Protein AF-A0A9P0AS85-F1 (afdb_monomer)

Structure (mmCIF, N/CA/C/O backbone):
data_AF-A0A9P0AS85-F1
#
_entry.id   AF-A0A9P0AS85-F1
#
loop_
_atom_site.group_PDB
_atom_site.id
_atom_site.type_symbol
_atom_site.label_atom_id
_atom_site.label_alt_id
_atom_site.label_comp_id
_atom_site.label_asym_id
_atom_site.label_entity_id
_atom_site.label_seq_id
_atom_site.pdbx_PDB_ins_code
_atom_site.Cartn_x
_atom_site.Cartn_y
_atom_site.Cartn_z
_atom_site.occupancy
_atom_site.B_iso_or_equiv
_atom_site.auth_seq_id
_atom_site.auth_comp_id
_atom_site.auth_asym_id
_atom_site.auth_atom_id
_atom_site.pdbx_PDB_model_num
ATOM 1 N N . MET A 1 1 ? 13.209 23.214 -18.996 1.00 37.00 1 MET A N 1
ATOM 2 C CA . MET A 1 1 ? 13.828 21.937 -19.410 1.00 37.00 1 MET A CA 1
ATOM 3 C C . MET A 1 1 ? 13.843 21.886 -20.929 1.00 37.00 1 MET A C 1
ATOM 5 O O . MET A 1 1 ? 12.779 21.882 -21.534 1.00 37.00 1 MET A O 1
ATOM 9 N N . GLN A 1 2 ? 15.024 21.980 -21.539 1.00 35.81 2 GLN A N 1
ATOM 10 C CA . GLN A 1 2 ? 15.185 22.031 -22.993 1.00 35.81 2 GLN A CA 1
ATOM 11 C C . GLN A 1 2 ? 14.970 20.626 -23.569 1.00 35.81 2 GLN A C 1
ATOM 13 O O . GLN A 1 2 ? 15.744 19.717 -23.295 1.00 35.81 2 GLN A O 1
ATOM 18 N N . ARG A 1 3 ? 13.890 20.438 -24.334 1.00 50.22 3 ARG A N 1
ATOM 19 C CA . ARG A 1 3 ? 13.680 19.244 -25.162 1.00 50.22 3 ARG A CA 1
ATOM 20 C C . ARG A 1 3 ? 14.485 19.431 -26.446 1.00 50.22 3 ARG A C 1
ATOM 22 O O . ARG A 1 3 ? 13.968 19.964 -27.423 1.00 50.22 3 ARG A O 1
ATOM 29 N N . THR A 1 4 ? 15.759 19.063 -26.429 1.00 50.94 4 THR A N 1
ATOM 30 C CA . THR A 1 4 ? 16.579 19.032 -27.641 1.00 50.94 4 THR A CA 1
ATOM 31 C C . THR A 1 4 ? 16.075 17.910 -28.549 1.00 50.94 4 THR A C 1
ATOM 33 O O . THR A 1 4 ? 16.030 16.738 -28.184 1.00 50.94 4 THR A O 1
ATOM 36 N N . SER A 1 5 ? 15.600 18.292 -29.733 1.00 55.53 5 SER A N 1
ATOM 37 C CA . SER A 1 5 ? 15.154 17.370 -30.773 1.00 55.53 5 SER A CA 1
ATOM 38 C C . SER A 1 5 ? 16.378 16.795 -31.485 1.00 55.53 5 SER A C 1
ATOM 40 O O . SER A 1 5 ? 16.833 17.372 -32.469 1.00 55.53 5 SER A O 1
ATOM 42 N N . CYS A 1 6 ? 16.904 15.663 -31.019 1.00 59.72 6 CYS A N 1
ATOM 43 C CA . CYS A 1 6 ? 17.848 14.877 -31.813 1.00 59.72 6 CYS A CA 1
ATOM 44 C C . CYS A 1 6 ? 17.092 14.292 -33.018 1.00 59.72 6 CYS A C 1
ATOM 46 O O . CYS A 1 6 ? 16.196 13.462 -32.854 1.00 59.72 6 CYS A O 1
ATOM 48 N N . ARG A 1 7 ? 17.377 14.794 -34.224 1.00 68.25 7 ARG A N 1
ATOM 49 C CA . ARG A 1 7 ? 16.917 14.195 -35.485 1.00 68.25 7 ARG A CA 1
ATOM 50 C C . ARG A 1 7 ? 17.915 13.105 -35.869 1.00 68.25 7 ARG A C 1
ATOM 52 O O . ARG A 1 7 ? 19.092 13.414 -36.010 1.00 68.25 7 ARG A O 1
ATOM 59 N N . LEU A 1 8 ? 17.430 11.878 -36.053 1.00 67.25 8 LEU A N 1
ATOM 60 C CA . LEU A 1 8 ? 18.202 10.780 -36.642 1.00 67.25 8 LEU A CA 1
ATOM 61 C C . LEU A 1 8 ? 18.593 11.122 -38.082 1.00 67.25 8 LEU A C 1
ATOM 63 O O . LEU A 1 8 ? 17.777 11.696 -38.816 1.00 67.25 8 LEU A O 1
ATOM 67 N N . SER A 1 9 ? 19.808 10.757 -38.483 1.00 76.12 9 SER A N 1
ATOM 68 C CA . SER A 1 9 ? 20.242 10.868 -39.876 1.00 76.12 9 SER A CA 1
ATOM 69 C C . SER A 1 9 ? 19.526 9.831 -40.765 1.00 76.12 9 SER A C 1
ATOM 71 O O . SER A 1 9 ? 19.031 8.829 -40.249 1.00 76.12 9 SER A O 1
ATOM 73 N N . PRO A 1 10 ? 19.441 10.040 -42.095 1.00 70.94 10 PRO A N 1
ATOM 74 C CA . PRO A 1 10 ? 18.706 9.143 -42.997 1.00 70.94 10 PRO A CA 1
ATOM 75 C C . PRO A 1 10 ? 19.171 7.680 -42.936 1.00 70.94 10 PRO A C 1
ATOM 77 O O . PRO A 1 10 ? 18.344 6.780 -42.950 1.00 70.94 10 PRO A O 1
ATOM 80 N N . ASN A 1 11 ? 20.475 7.443 -42.764 1.00 70.06 11 ASN A N 1
ATOM 81 C CA . ASN A 1 11 ? 21.039 6.091 -42.688 1.00 70.06 11 ASN A CA 1
ATOM 82 C C . ASN A 1 11 ? 20.715 5.386 -41.358 1.00 70.06 11 ASN A C 1
ATOM 84 O O . ASN A 1 11 ? 20.601 4.169 -41.318 1.00 70.06 11 ASN A O 1
ATOM 88 N N . GLU A 1 12 ? 20.544 6.140 -40.268 1.00 65.50 12 GLU A N 1
ATOM 89 C CA . GLU A 1 12 ? 20.152 5.599 -38.957 1.00 65.50 12 GLU A CA 1
ATOM 90 C C . GLU A 1 12 ? 18.638 5.352 -38.858 1.00 65.50 12 GLU A C 1
ATOM 92 O O . GLU A 1 12 ? 18.182 4.685 -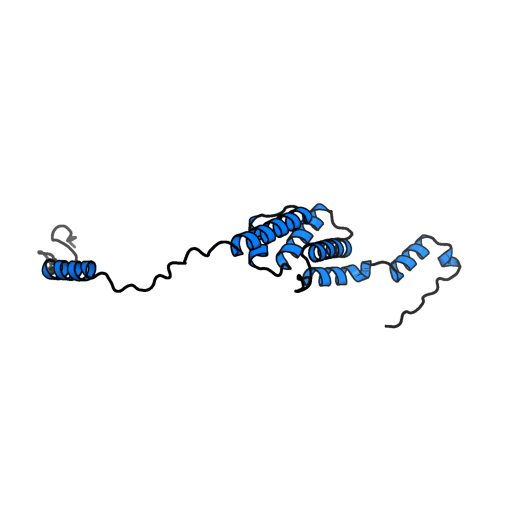37.937 1.00 65.50 12 GLU A O 1
ATOM 97 N N . GLN A 1 13 ? 17.841 5.904 -39.782 1.00 67.25 13 GLN A N 1
ATOM 98 C CA . GLN A 1 13 ? 16.397 5.651 -39.858 1.00 67.25 13 GLN A CA 1
ATOM 99 C C . GLN A 1 13 ? 16.068 4.319 -40.541 1.00 67.25 13 GLN A C 1
ATOM 101 O O . GLN A 1 13 ? 14.994 3.770 -40.303 1.00 67.25 13 GLN A O 1
ATOM 106 N N . GLU A 1 14 ? 16.976 3.808 -41.372 1.00 76.06 14 GLU A N 1
ATOM 107 C CA . GLU A 1 14 ? 16.843 2.508 -42.040 1.00 76.06 14 GLU A CA 1
ATOM 108 C C . GLU A 1 14 ? 17.339 1.344 -41.162 1.00 76.06 14 GLU A C 1
ATOM 110 O O . GLU A 1 14 ? 17.005 0.189 -41.423 1.00 76.06 14 GLU A O 1
ATOM 115 N N . ASP A 1 15 ? 18.082 1.640 -40.090 1.00 85.81 15 ASP A N 1
ATOM 116 C CA . ASP A 1 15 ? 18.526 0.665 -39.095 1.00 85.81 15 ASP A CA 1
ATOM 117 C C . ASP A 1 15 ? 17.496 0.524 -37.959 1.00 85.81 15 ASP A C 1
ATOM 119 O O . ASP A 1 15 ? 17.248 1.442 -37.169 1.00 85.81 15 ASP A O 1
ATOM 123 N N . TYR A 1 16 ? 16.895 -0.664 -37.871 1.00 85.50 16 TYR A N 1
ATOM 124 C CA . TYR A 1 16 ? 15.893 -0.996 -36.862 1.00 85.50 16 TYR A CA 1
ATOM 125 C C . TYR A 1 16 ? 16.431 -0.851 -35.431 1.00 85.50 16 TYR A C 1
ATOM 127 O O . TYR A 1 16 ? 15.730 -0.308 -34.574 1.00 85.50 16 TYR A O 1
ATOM 135 N N . GLU A 1 17 ? 17.664 -1.289 -35.155 1.00 87.62 17 GLU A N 1
ATOM 136 C CA . GLU A 1 17 ? 18.219 -1.209 -33.798 1.00 87.62 17 GLU A CA 1
ATOM 137 C C . GLU A 1 17 ? 18.499 0.240 -33.394 1.00 87.62 17 GLU A C 1
ATOM 139 O O . GLU A 1 17 ? 18.203 0.647 -32.263 1.00 87.62 17 GLU A O 1
ATOM 144 N N . ALA A 1 18 ? 18.999 1.049 -34.331 1.00 84.31 18 ALA A N 1
ATOM 145 C CA . ALA A 1 18 ? 19.199 2.478 -34.122 1.00 84.31 18 ALA A CA 1
ATOM 146 C C . ALA A 1 18 ? 17.872 3.200 -33.839 1.00 84.31 18 ALA A C 1
ATOM 148 O O . ALA A 1 18 ? 17.798 4.011 -32.909 1.00 84.31 18 ALA A O 1
ATOM 149 N N . LEU A 1 19 ? 16.805 2.863 -34.573 1.00 86.06 19 LEU A N 1
ATOM 150 C CA . LEU A 1 19 ? 15.475 3.426 -34.353 1.00 86.06 19 LEU A CA 1
ATOM 151 C C . LEU A 1 19 ? 14.906 3.044 -32.978 1.00 86.06 19 LEU A C 1
ATOM 153 O O . LEU A 1 19 ? 14.439 3.926 -32.252 1.00 86.06 19 LEU A O 1
ATOM 157 N N . VAL A 1 20 ? 14.972 1.762 -32.594 1.00 86.62 20 VAL A N 1
ATOM 158 C CA . VAL A 1 20 ? 14.497 1.281 -31.283 1.00 86.62 20 VAL A CA 1
ATOM 159 C C . VAL A 1 20 ? 15.243 1.983 -30.154 1.00 86.62 20 VAL A C 1
ATOM 161 O O . VAL A 1 20 ? 14.609 2.582 -29.286 1.00 86.62 20 VAL A O 1
ATOM 164 N N . LYS A 1 21 ? 16.577 2.024 -30.207 1.00 84.06 21 LYS A N 1
ATOM 165 C CA . LYS A 1 21 ? 17.400 2.699 -29.196 1.00 84.06 21 LYS A CA 1
ATOM 166 C C . LYS A 1 21 ? 17.069 4.186 -29.081 1.00 84.06 21 LYS A C 1
ATOM 168 O O . LYS A 1 21 ? 17.039 4.741 -27.983 1.00 84.06 21 LYS A O 1
ATOM 173 N N . HIS A 1 22 ? 16.805 4.855 -30.200 1.00 83.00 22 HIS A N 1
ATOM 174 C CA . HIS A 1 22 ? 16.461 6.274 -30.197 1.00 83.00 22 HIS A CA 1
ATOM 175 C C . HIS A 1 22 ? 15.045 6.532 -29.654 1.00 83.00 22 HIS A C 1
ATOM 177 O O . HIS A 1 22 ? 14.808 7.540 -28.980 1.00 83.00 22 HIS A O 1
ATOM 183 N N . LEU A 1 23 ? 14.102 5.619 -29.908 1.00 84.56 23 LEU A N 1
ATOM 184 C CA . LEU A 1 23 ? 12.777 5.640 -29.292 1.00 84.56 23 LEU A CA 1
ATOM 185 C C . LEU A 1 23 ? 12.864 5.374 -27.786 1.00 84.56 23 LEU A C 1
ATOM 187 O O . LEU A 1 23 ? 12.233 6.095 -27.020 1.00 84.56 23 LEU A O 1
ATOM 191 N N . GLU A 1 24 ? 13.685 4.427 -27.342 1.00 82.56 24 GLU A N 1
ATOM 192 C CA . GLU A 1 24 ? 13.927 4.153 -25.921 1.00 82.56 24 GLU A CA 1
ATOM 193 C C . GLU A 1 24 ? 14.621 5.318 -25.207 1.00 82.56 24 GLU A C 1
ATOM 195 O O . GLU A 1 24 ? 14.235 5.686 -24.103 1.00 82.56 24 GLU A O 1
ATOM 200 N N . LEU A 1 25 ? 15.591 5.979 -25.837 1.00 80.88 25 LEU A N 1
ATOM 201 C CA . LEU A 1 25 ? 16.225 7.170 -25.262 1.00 80.88 25 LEU A CA 1
ATOM 202 C C . LEU A 1 25 ? 15.237 8.329 -25.086 1.00 80.88 25 LEU A C 1
ATOM 204 O O . LEU A 1 25 ? 15.351 9.109 -24.141 1.00 80.88 25 LEU A O 1
ATOM 208 N N . ARG A 1 26 ? 14.276 8.467 -26.006 1.00 80.25 26 ARG A N 1
ATOM 209 C CA . ARG A 1 26 ? 13.335 9.594 -26.020 1.00 80.25 26 ARG A CA 1
ATOM 210 C C . ARG A 1 26 ? 12.053 9.338 -25.231 1.00 80.25 26 ARG A C 1
ATOM 212 O O . ARG A 1 26 ? 11.510 10.270 -24.640 1.00 80.25 26 ARG A O 1
ATOM 219 N N . TYR A 1 27 ? 11.550 8.111 -25.280 1.00 78.12 27 TYR A N 1
ATOM 220 C CA . TYR A 1 27 ? 10.252 7.697 -24.741 1.00 78.12 27 TYR A CA 1
ATOM 221 C C . TYR A 1 27 ? 10.353 6.530 -23.759 1.00 78.12 27 TYR A C 1
ATOM 223 O O . TYR A 1 27 ? 9.385 6.253 -23.049 1.00 78.12 27 TYR A O 1
ATOM 231 N N . GLY A 1 28 ? 11.490 5.836 -23.714 1.00 75.62 28 GLY A N 1
ATOM 232 C CA . GLY A 1 28 ? 11.723 4.764 -22.759 1.00 75.62 28 GLY A CA 1
ATOM 233 C C . GLY A 1 28 ? 11.740 5.304 -21.337 1.00 75.62 28 GLY A C 1
ATOM 234 O O . GLY A 1 28 ? 12.137 6.436 -21.070 1.00 75.62 28 GLY A O 1
ATOM 235 N N . GLN A 1 29 ? 11.266 4.479 -20.412 1.00 72.06 29 GLN A N 1
ATOM 236 C CA . GLN A 1 29 ? 11.049 4.866 -19.018 1.00 72.06 29 GLN A CA 1
ATOM 237 C C . GLN A 1 29 ? 12.145 4.337 -18.088 1.00 72.06 29 GLN A C 1
ATOM 239 O O . GLN A 1 29 ? 12.044 4.500 -16.879 1.00 72.06 29 GLN A O 1
ATOM 244 N N . THR A 1 30 ? 13.216 3.761 -18.638 1.00 72.88 30 THR A N 1
ATOM 245 C CA . THR A 1 30 ? 14.353 3.219 -17.873 1.00 72.88 30 THR A CA 1
ATOM 246 C C . THR A 1 30 ? 14.982 4.278 -16.966 1.00 72.88 30 THR A C 1
ATOM 248 O O . THR A 1 30 ? 15.185 4.059 -15.778 1.00 72.88 30 THR A O 1
ATOM 251 N N . HIS A 1 31 ? 15.184 5.495 -17.478 1.00 72.56 31 HIS A N 1
ATOM 252 C CA . HIS A 1 31 ? 15.670 6.629 -16.682 1.00 72.56 31 HIS A CA 1
ATOM 253 C C . HIS A 1 31 ? 14.665 7.121 -15.620 1.00 72.56 31 HIS A C 1
ATOM 255 O O . HIS A 1 31 ? 15.034 7.881 -14.723 1.00 72.56 31 HIS A O 1
ATOM 261 N N . LEU A 1 32 ? 13.398 6.704 -15.711 1.00 84.12 32 LEU A N 1
ATOM 262 C CA . LEU A 1 32 ? 12.338 7.039 -14.763 1.00 84.12 32 LEU A CA 1
ATOM 263 C C . LEU A 1 32 ? 12.159 5.971 -13.676 1.00 84.12 32 LEU A C 1
ATOM 265 O O . LEU A 1 32 ? 11.499 6.263 -12.683 1.00 84.12 32 LEU A O 1
ATOM 269 N N . GLU A 1 33 ? 12.782 4.791 -13.781 1.00 89.44 33 GLU A N 1
ATOM 270 C CA . GLU A 1 33 ? 12.702 3.734 -12.755 1.00 89.44 33 GLU A CA 1
ATOM 271 C C . GLU A 1 33 ? 13.084 4.265 -11.367 1.00 89.44 33 GLU A C 1
ATOM 273 O O . GLU A 1 33 ? 12.331 4.124 -10.404 1.00 89.44 33 GLU A O 1
ATOM 278 N N . HIS A 1 34 ? 14.196 5.003 -11.270 1.00 88.75 34 HIS A N 1
ATOM 279 C CA . HIS A 1 34 ? 14.611 5.662 -10.026 1.00 88.75 34 HIS A CA 1
ATOM 280 C C . HIS A 1 34 ? 13.576 6.664 -9.496 1.00 88.75 34 HIS A C 1
ATOM 282 O O . HIS A 1 34 ? 13.391 6.790 -8.281 1.00 88.75 34 HIS A O 1
ATOM 288 N N . VAL A 1 35 ? 12.880 7.368 -10.392 1.00 92.88 35 VAL A N 1
ATOM 289 C CA . VAL A 1 35 ? 11.804 8.293 -10.021 1.00 92.88 35 VAL A CA 1
ATOM 290 C C . VAL A 1 35 ? 10.625 7.509 -9.452 1.00 92.88 35 VAL A C 1
ATOM 292 O O . VAL A 1 35 ? 10.113 7.877 -8.396 1.00 92.88 35 VAL A O 1
ATOM 295 N N . TYR A 1 36 ? 10.229 6.408 -10.090 1.00 95.25 36 TYR A N 1
ATOM 296 C CA . TYR A 1 36 ? 9.132 5.563 -9.623 1.00 95.25 36 TYR A CA 1
ATOM 297 C C . TYR A 1 36 ? 9.458 4.844 -8.313 1.00 95.25 36 TYR A C 1
ATOM 299 O O . TYR A 1 36 ? 8.593 4.783 -7.442 1.00 95.25 36 TYR A O 1
ATOM 307 N N . HIS A 1 37 ? 10.703 4.405 -8.098 1.00 95.06 37 HIS A N 1
ATOM 308 C CA . HIS A 1 37 ? 11.150 3.912 -6.791 1.00 95.06 37 HIS A CA 1
ATOM 309 C C . HIS A 1 37 ? 10.968 4.964 -5.696 1.00 95.06 37 HIS A C 1
ATOM 311 O O . HIS A 1 37 ? 10.445 4.663 -4.623 1.00 95.06 37 HIS A O 1
ATOM 317 N N . SER A 1 38 ? 11.382 6.206 -5.961 1.00 95.62 38 SER A N 1
ATOM 318 C CA . SER A 1 38 ? 11.220 7.306 -5.008 1.00 95.62 38 SER A CA 1
ATOM 319 C C . SER A 1 38 ? 9.745 7.632 -4.760 1.00 95.62 38 SER A C 1
ATOM 321 O O . SER A 1 38 ? 9.342 7.835 -3.614 1.00 95.62 38 SER A O 1
ATOM 323 N N . GLN A 1 39 ? 8.918 7.636 -5.810 1.00 96.81 39 GLN A N 1
ATOM 324 C CA . GLN A 1 39 ? 7.475 7.848 -5.687 1.00 96.81 39 GLN A CA 1
ATOM 325 C C . GLN A 1 39 ? 6.823 6.757 -4.842 1.00 96.81 39 GLN A C 1
ATOM 327 O O . GLN A 1 39 ? 6.109 7.096 -3.907 1.00 96.81 39 GLN A O 1
ATOM 332 N N . LEU A 1 40 ? 7.112 5.481 -5.118 1.00 97.81 40 LEU A N 1
ATOM 333 C CA . LEU A 1 40 ? 6.591 4.341 -4.364 1.00 97.81 40 LEU A CA 1
ATOM 334 C C . LEU A 1 40 ? 7.007 4.403 -2.890 1.00 97.81 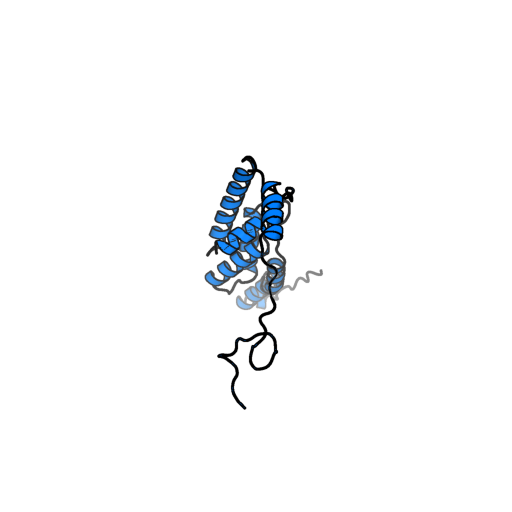40 LEU A C 1
ATOM 336 O O . LEU A 1 40 ? 6.168 4.246 -2.012 1.00 97.81 40 LEU A O 1
ATOM 340 N N . LYS A 1 41 ? 8.286 4.683 -2.609 1.00 96.94 41 LYS A N 1
ATOM 341 C CA . LYS A 1 41 ? 8.810 4.760 -1.237 1.00 96.94 41 LYS A CA 1
ATOM 342 C C . LYS A 1 41 ? 8.137 5.854 -0.406 1.00 96.94 41 LYS A C 1
ATOM 344 O O . LYS A 1 41 ? 7.942 5.681 0.790 1.00 96.94 41 LYS A O 1
ATOM 349 N N . ASN A 1 42 ? 7.823 6.986 -1.029 1.00 96.44 42 ASN A N 1
ATOM 350 C CA . ASN A 1 42 ? 7.204 8.128 -0.357 1.00 96.44 42 ASN A CA 1
ATOM 351 C C . ASN A 1 42 ? 5.672 8.113 -0.464 1.00 96.44 42 ASN A C 1
ATOM 353 O O . ASN A 1 42 ? 5.019 9.113 -0.151 1.00 96.44 42 ASN A O 1
ATOM 357 N N . ARG A 1 43 ? 5.087 7.019 -0.962 1.00 97.62 43 ARG A N 1
ATOM 358 C CA . ARG A 1 43 ? 3.663 6.959 -1.249 1.00 97.62 43 ARG A CA 1
ATOM 359 C C . ARG A 1 43 ? 2.864 6.677 0.021 1.00 97.62 43 ARG A C 1
ATOM 361 O O . ARG A 1 43 ? 2.892 5.573 0.544 1.00 97.62 43 ARG A O 1
ATOM 368 N N . CYS A 1 44 ? 2.085 7.665 0.452 1.00 97.69 44 CYS A N 1
ATOM 369 C CA . CYS A 1 44 ? 1.116 7.532 1.542 1.00 97.69 44 CYS A CA 1
ATOM 370 C C . CYS A 1 44 ? -0.283 7.926 1.063 1.00 97.69 44 CYS A C 1
ATOM 372 O O . CYS A 1 44 ? -0.408 8.810 0.208 1.00 97.69 44 CYS A O 1
ATOM 374 N N . GLN A 1 45 ? -1.319 7.298 1.616 1.00 98.31 45 GLN A N 1
ATOM 375 C CA . GLN A 1 45 ? -2.721 7.578 1.317 1.00 98.31 45 GLN A CA 1
ATOM 376 C C . GLN A 1 45 ? -3.082 9.020 1.709 1.00 98.31 45 GLN A C 1
ATOM 378 O O . GLN A 1 45 ? -2.873 9.446 2.851 1.00 98.31 45 GLN A O 1
ATOM 383 N N . LYS A 1 46 ? -3.654 9.783 0.773 1.00 97.25 46 LYS A N 1
ATOM 384 C CA . LYS A 1 46 ? -4.077 11.178 1.014 1.00 97.25 46 LYS A CA 1
ATOM 385 C C . LYS A 1 46 ? -5.380 11.237 1.812 1.00 97.25 46 LYS A C 1
ATOM 387 O O . LYS A 1 46 ? -6.107 10.255 1.903 1.00 97.25 46 LYS A O 1
ATOM 392 N N . SER A 1 47 ? -5.710 12.391 2.403 1.00 94.69 47 SER A N 1
ATOM 393 C CA . SER A 1 47 ? -6.944 12.579 3.193 1.00 94.69 47 SER A CA 1
ATOM 394 C C . SER A 1 47 ? -8.227 12.382 2.372 1.00 94.69 47 SER A C 1
ATOM 396 O O . SER A 1 47 ? -9.205 11.834 2.873 1.00 94.69 47 SER A O 1
ATOM 398 N N . ASN A 1 48 ? -8.201 12.796 1.109 1.00 95.12 48 ASN A N 1
ATOM 399 C CA . ASN A 1 48 ? -9.314 12.759 0.163 1.00 95.12 48 ASN A CA 1
ATOM 400 C C . ASN A 1 48 ? -9.256 11.573 -0.813 1.00 95.12 48 ASN A C 1
ATOM 402 O O . ASN A 1 48 ? -9.947 11.594 -1.823 1.00 95.12 48 ASN A O 1
ATOM 406 N N . GLU A 1 49 ? -8.403 10.589 -0.544 1.00 97.06 49 GLU A N 1
ATOM 407 C CA . GLU A 1 49 ? -8.171 9.442 -1.417 1.00 97.06 49 GLU A CA 1
ATOM 408 C C . GLU A 1 49 ? -8.798 8.179 -0.829 1.00 97.06 49 GLU A C 1
ATOM 410 O O . GLU A 1 49 ? -8.608 7.858 0.353 1.00 97.06 49 GLU A O 1
ATOM 415 N N . THR A 1 50 ? -9.541 7.465 -1.671 1.00 97.56 50 THR A N 1
ATOM 416 C CA . THR A 1 50 ? -10.160 6.182 -1.327 1.00 97.56 50 THR A CA 1
ATOM 417 C C . THR A 1 50 ? -9.117 5.065 -1.260 1.00 97.56 50 THR A C 1
ATOM 419 O O . THR A 1 50 ? -8.036 5.163 -1.847 1.00 97.56 50 THR A O 1
ATOM 422 N N . LEU A 1 51 ? -9.423 3.976 -0.548 1.00 97.75 51 LEU A N 1
ATOM 423 C CA . LEU A 1 51 ? -8.527 2.816 -0.483 1.00 97.75 51 LEU A CA 1
ATOM 424 C C . LEU A 1 51 ? -8.275 2.204 -1.867 1.00 97.75 51 LEU A C 1
ATOM 426 O O . LEU A 1 51 ? -7.162 1.768 -2.146 1.00 97.75 51 LEU A O 1
ATOM 430 N N . GLN A 1 52 ? -9.287 2.208 -2.735 1.00 98.12 52 GLN A N 1
ATOM 431 C CA . GLN A 1 52 ? -9.209 1.686 -4.096 1.00 98.12 52 GLN A CA 1
ATOM 432 C C . GLN A 1 52 ? -8.291 2.539 -4.979 1.00 98.12 52 GLN A C 1
ATOM 434 O O . GLN A 1 52 ? -7.453 2.002 -5.695 1.00 98.12 52 GLN A O 1
ATOM 439 N N . GLU A 1 53 ? -8.410 3.870 -4.921 1.00 98.25 53 GLU A N 1
ATOM 440 C CA . GLU A 1 53 ? -7.508 4.774 -5.653 1.00 98.25 53 GLU A CA 1
ATOM 441 C C . GLU A 1 53 ? -6.062 4.627 -5.174 1.00 98.25 53 GLU A C 1
ATOM 443 O O . GLU A 1 53 ? -5.132 4.594 -5.984 1.00 98.25 53 GLU A O 1
ATOM 448 N N . PHE A 1 54 ? -5.879 4.504 -3.858 1.00 98.38 54 PHE A N 1
ATOM 449 C CA . PHE A 1 54 ? -4.573 4.285 -3.257 1.00 98.38 54 PHE A CA 1
ATOM 450 C C . PHE A 1 54 ? -3.949 2.958 -3.710 1.00 98.38 54 PHE A C 1
ATOM 452 O O . PHE A 1 54 ? -2.799 2.943 -4.151 1.00 98.38 54 PHE A O 1
ATOM 459 N N . GLU A 1 55 ? -4.708 1.862 -3.661 1.00 98.31 55 GLU A N 1
ATOM 460 C CA . GLU A 1 55 ? -4.279 0.545 -4.139 1.00 98.31 55 GLU A CA 1
ATOM 461 C C . GLU A 1 55 ? -3.893 0.575 -5.620 1.00 98.31 55 GLU A C 1
ATOM 463 O O . GLU A 1 55 ? -2.789 0.152 -5.976 1.00 98.31 55 GLU A O 1
ATOM 468 N N . ALA A 1 56 ? -4.748 1.149 -6.468 1.00 98.31 56 ALA A N 1
ATOM 469 C CA . ALA A 1 56 ? -4.519 1.205 -7.905 1.00 98.31 56 ALA A CA 1
ATOM 470 C C . ALA A 1 56 ? -3.230 1.969 -8.245 1.00 98.31 56 ALA A C 1
ATOM 472 O O . ALA A 1 56 ? -2.468 1.571 -9.136 1.00 98.31 56 ALA A O 1
ATOM 473 N N . ASP A 1 57 ? -2.954 3.056 -7.521 1.00 98.19 57 ASP A N 1
ATOM 474 C CA . ASP A 1 57 ? -1.739 3.838 -7.710 1.00 98.19 57 ASP A CA 1
ATOM 475 C C . ASP A 1 57 ? -0.488 3.108 -7.200 1.00 98.19 57 ASP A C 1
ATOM 477 O O . ASP A 1 57 ? 0.540 3.129 -7.879 1.00 98.19 57 ASP A O 1
ATOM 481 N N . ILE A 1 58 ? -0.570 2.390 -6.072 1.00 98.44 58 ILE A N 1
ATOM 482 C CA . ILE A 1 58 ? 0.510 1.507 -5.598 1.00 98.44 58 ILE A CA 1
ATOM 483 C C . ILE A 1 58 ? 0.806 0.422 -6.640 1.00 98.44 58 ILE A C 1
ATOM 485 O O . ILE A 1 58 ? 1.961 0.256 -7.039 1.00 98.44 58 ILE A O 1
ATOM 489 N N . ALA A 1 59 ? -0.220 -0.264 -7.149 1.00 97.88 59 ALA A N 1
ATOM 490 C CA . ALA A 1 59 ? -0.074 -1.303 -8.165 1.00 97.88 59 ALA A CA 1
ATOM 491 C C . ALA A 1 59 ? 0.611 -0.763 -9.431 1.00 97.88 59 ALA A C 1
ATOM 493 O O . ALA A 1 59 ? 1.500 -1.397 -10.008 1.00 97.88 59 ALA A O 1
ATOM 494 N N . ARG A 1 60 ? 0.216 0.442 -9.861 1.00 97.50 60 ARG A N 1
ATOM 495 C CA . ARG A 1 60 ? 0.824 1.145 -10.995 1.00 97.50 60 ARG A CA 1
ATOM 496 C C . ARG A 1 60 ? 2.288 1.489 -10.719 1.00 97.50 60 ARG A C 1
ATOM 498 O O . ARG A 1 60 ? 3.133 1.218 -11.568 1.00 97.50 60 ARG A O 1
ATOM 505 N N . LEU A 1 61 ? 2.596 2.069 -9.560 1.00 97.31 61 LEU A N 1
ATOM 506 C CA . LEU A 1 61 ? 3.954 2.472 -9.190 1.00 97.31 61 LEU A CA 1
ATOM 507 C C . LEU A 1 61 ? 4.902 1.280 -9.083 1.00 97.31 61 LEU A C 1
ATOM 509 O O . LEU A 1 61 ? 6.025 1.374 -9.565 1.00 97.31 61 LEU A O 1
ATOM 513 N N . VAL A 1 62 ? 4.459 0.152 -8.525 1.00 97.38 62 VAL A N 1
ATOM 514 C CA . VAL A 1 62 ? 5.280 -1.064 -8.426 1.00 97.38 62 VAL A CA 1
ATOM 515 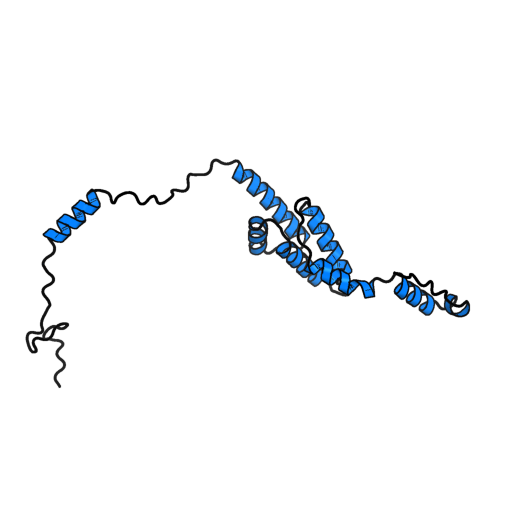C C . VAL A 1 62 ? 5.663 -1.587 -9.809 1.00 97.38 62 VAL A C 1
ATOM 517 O O . VAL A 1 62 ? 6.838 -1.857 -10.042 1.00 97.38 62 VAL A O 1
ATOM 520 N N . ARG A 1 63 ? 4.710 -1.659 -10.749 1.00 95.25 63 ARG A N 1
ATOM 521 C CA . ARG A 1 63 ? 4.986 -2.105 -12.127 1.00 95.25 63 ARG A CA 1
ATOM 522 C C . ARG A 1 63 ? 5.978 -1.200 -12.859 1.00 95.25 63 ARG A C 1
ATOM 524 O O . ARG A 1 63 ? 6.788 -1.691 -13.634 1.00 95.25 63 ARG A O 1
ATOM 531 N N . LEU A 1 64 ? 5.909 0.107 -12.614 1.00 94.31 64 LEU A N 1
ATOM 532 C CA . LEU A 1 64 ? 6.805 1.088 -13.231 1.00 94.31 64 LEU A CA 1
ATOM 533 C C . LEU A 1 64 ? 8.184 1.137 -12.564 1.00 94.31 64 LEU A C 1
ATOM 535 O O . LEU A 1 64 ? 9.177 1.418 -13.225 1.00 94.31 64 LEU A O 1
ATOM 539 N N . ALA A 1 65 ? 8.244 0.879 -11.260 1.00 94.88 65 ALA A N 1
ATOM 540 C CA . ALA A 1 65 ? 9.484 0.861 -10.498 1.00 94.88 65 ALA A CA 1
ATOM 541 C C . ALA A 1 65 ? 10.270 -0.443 -10.702 1.00 94.88 65 ALA A C 1
ATOM 543 O O . ALA A 1 65 ? 11.490 -0.432 -10.637 1.00 94.88 65 ALA A O 1
ATOM 544 N N . TYR A 1 66 ? 9.593 -1.566 -10.946 1.00 94.06 66 TYR A N 1
ATOM 545 C CA . TYR A 1 66 ? 10.214 -2.891 -10.993 1.00 94.06 66 TYR A CA 1
ATOM 546 C C . TYR A 1 66 ? 9.863 -3.686 -12.269 1.00 94.06 66 TYR A C 1
ATOM 548 O O . TYR A 1 66 ? 9.429 -4.835 -12.166 1.00 94.06 66 TYR A O 1
ATOM 556 N N . PRO A 1 67 ? 10.076 -3.143 -13.485 1.00 91.31 67 PRO A N 1
ATOM 557 C CA . PRO A 1 67 ? 9.611 -3.770 -14.729 1.00 91.31 67 PRO A CA 1
ATOM 558 C C . PRO A 1 67 ? 10.239 -5.145 -15.018 1.00 91.31 67 PRO A C 1
ATOM 560 O O . PRO A 1 67 ? 9.597 -5.999 -15.623 1.00 91.31 67 PRO A O 1
ATOM 563 N N . ALA A 1 68 ? 11.475 -5.386 -14.567 1.00 91.31 68 ALA A N 1
ATOM 564 C CA . ALA A 1 68 ? 12.187 -6.656 -14.757 1.00 91.31 68 ALA A CA 1
ATOM 565 C C . ALA A 1 68 ? 11.990 -7.666 -13.604 1.00 91.31 68 ALA A C 1
ATOM 567 O O . ALA A 1 68 ? 12.576 -8.748 -13.615 1.00 91.31 68 ALA A O 1
ATOM 568 N N . THR A 1 69 ? 11.221 -7.314 -12.568 1.00 94.12 69 THR A N 1
ATOM 569 C CA . THR A 1 69 ? 11.091 -8.132 -11.351 1.00 94.12 69 THR A CA 1
ATOM 570 C C . THR A 1 69 ? 9.951 -9.151 -11.480 1.00 94.12 69 THR A C 1
ATOM 572 O O . THR A 1 69 ? 8.897 -8.816 -12.019 1.00 94.12 69 THR A O 1
ATOM 575 N N . PRO A 1 70 ? 10.098 -10.386 -10.954 1.00 96.50 70 PRO A N 1
ATOM 576 C CA . PRO A 1 70 ? 9.019 -11.371 -10.952 1.00 96.50 70 PRO A CA 1
ATOM 577 C C . PRO A 1 70 ? 7.754 -10.861 -10.253 1.00 96.50 70 PRO A C 1
ATOM 579 O O . PRO A 1 70 ? 7.823 -10.215 -9.204 1.00 96.50 70 PRO A O 1
ATOM 582 N N . THR A 1 71 ? 6.589 -11.231 -10.787 1.00 94.94 71 THR A N 1
ATOM 583 C CA . THR A 1 71 ? 5.271 -10.823 -10.269 1.00 94.94 71 THR A CA 1
ATOM 584 C C . THR A 1 71 ? 5.080 -11.158 -8.793 1.00 94.94 71 THR A C 1
ATOM 586 O O . THR A 1 71 ? 4.573 -10.335 -8.042 1.00 94.94 71 THR A O 1
ATOM 589 N N . THR A 1 72 ? 5.573 -12.307 -8.333 1.00 95.50 72 THR A N 1
ATOM 590 C CA . THR A 1 72 ? 5.498 -12.724 -6.921 1.00 95.50 72 THR A CA 1
ATOM 591 C C . THR A 1 72 ? 6.233 -11.778 -5.969 1.00 95.50 72 THR A C 1
ATOM 593 O O . THR A 1 72 ? 5.797 -11.560 -4.839 1.00 95.50 72 THR A O 1
ATOM 596 N N . VAL A 1 73 ? 7.353 -11.203 -6.408 1.00 96.50 73 VAL A N 1
ATOM 597 C CA . VAL A 1 73 ? 8.117 -10.227 -5.625 1.00 96.50 73 VAL A CA 1
ATOM 598 C C . VAL A 1 73 ? 7.447 -8.858 -5.704 1.00 96.50 73 VAL A C 1
ATOM 600 O O . VAL A 1 73 ? 7.342 -8.189 -4.679 1.00 96.50 73 VAL A O 1
ATOM 603 N N . MET A 1 74 ? 6.934 -8.477 -6.879 1.00 97.00 74 MET A N 1
ATOM 604 C CA . MET A 1 74 ? 6.149 -7.250 -7.042 1.00 97.00 74 MET A CA 1
ATOM 605 C C . MET A 1 74 ? 4.918 -7.230 -6.129 1.00 97.00 74 MET A C 1
ATOM 607 O O . MET A 1 74 ? 4.709 -6.234 -5.448 1.00 97.00 74 MET A O 1
ATOM 611 N N . GLU A 1 75 ? 4.163 -8.328 -6.031 1.00 97.19 75 GLU A N 1
ATOM 612 C CA . GLU A 1 75 ? 3.009 -8.439 -5.123 1.00 97.19 75 GLU A CA 1
ATOM 613 C C . GLU A 1 75 ? 3.406 -8.194 -3.666 1.00 97.19 75 GLU A C 1
ATOM 615 O O . GLU A 1 75 ? 2.785 -7.396 -2.967 1.00 97.19 75 GLU A O 1
ATOM 620 N N . ARG A 1 76 ? 4.505 -8.804 -3.209 1.00 96.94 76 ARG A N 1
ATOM 621 C CA . ARG A 1 76 ? 5.011 -8.587 -1.846 1.00 96.94 76 ARG A CA 1
ATOM 622 C C . ARG A 1 76 ? 5.413 -7.136 -1.594 1.00 96.94 76 ARG A C 1
ATOM 624 O O . ARG A 1 76 ? 5.134 -6.606 -0.521 1.00 96.94 76 ARG A O 1
ATOM 631 N N . LEU A 1 77 ? 6.080 -6.505 -2.561 1.00 97.50 77 LEU A N 1
ATOM 632 C CA . LEU A 1 77 ? 6.454 -5.091 -2.480 1.00 97.50 77 LEU A CA 1
ATOM 633 C C . LEU A 1 77 ? 5.215 -4.193 -2.457 1.00 97.50 77 LEU A C 1
ATOM 635 O O . LEU A 1 77 ? 5.176 -3.232 -1.694 1.00 97.50 77 LEU A O 1
ATOM 639 N N . ALA A 1 78 ? 4.201 -4.528 -3.252 1.00 98.06 78 ALA A N 1
ATOM 640 C CA . ALA A 1 78 ? 2.958 -3.782 -3.326 1.00 98.06 78 ALA A CA 1
ATOM 641 C C . ALA A 1 78 ? 2.160 -3.873 -2.024 1.00 98.06 78 ALA A C 1
ATOM 643 O O . ALA A 1 78 ? 1.750 -2.842 -1.498 1.00 98.06 78 ALA A O 1
ATOM 644 N N . VAL A 1 79 ? 2.010 -5.077 -1.462 1.00 98.19 79 VAL A N 1
ATOM 645 C CA . VAL A 1 79 ? 1.378 -5.280 -0.151 1.00 98.19 79 VAL A CA 1
ATOM 646 C C . VAL A 1 79 ? 2.105 -4.466 0.915 1.00 98.19 79 VAL A C 1
ATOM 648 O O . VAL A 1 79 ? 1.464 -3.727 1.652 1.00 98.19 79 VAL A O 1
ATOM 651 N N . GLN A 1 80 ? 3.437 -4.544 0.976 1.00 97.62 80 GLN A N 1
ATOM 652 C CA . GLN A 1 80 ? 4.207 -3.799 1.972 1.00 97.62 80 GLN A CA 1
ATOM 653 C C . GLN A 1 80 ? 4.027 -2.281 1.817 1.00 97.62 80 GLN A C 1
ATOM 655 O O . GLN A 1 80 ? 3.736 -1.598 2.795 1.00 97.62 80 GLN A O 1
ATOM 660 N N . ALA A 1 81 ? 4.136 -1.760 0.591 1.00 98.00 81 ALA A N 1
ATOM 661 C CA . ALA A 1 81 ? 3.952 -0.337 0.313 1.00 98.00 81 ALA A CA 1
ATOM 662 C C . ALA A 1 81 ? 2.527 0.140 0.638 1.00 98.00 81 ALA A C 1
ATOM 664 O O . ALA A 1 81 ? 2.349 1.234 1.172 1.00 98.00 81 ALA A O 1
ATOM 665 N N . PHE A 1 82 ? 1.517 -0.694 0.372 1.00 98.31 82 PHE A N 1
ATOM 666 C CA . PHE A 1 82 ? 0.137 -0.424 0.758 1.00 98.31 82 PHE A CA 1
ATOM 667 C C . PHE A 1 82 ? 0.012 -0.320 2.281 1.00 98.31 82 PHE A C 1
ATOM 669 O O . PHE A 1 82 ? -0.458 0.699 2.774 1.00 98.31 82 PHE A O 1
ATOM 676 N N . LEU A 1 83 ? 0.500 -1.311 3.038 1.00 97.56 83 LEU A N 1
ATOM 677 C CA . LEU A 1 83 ? 0.446 -1.301 4.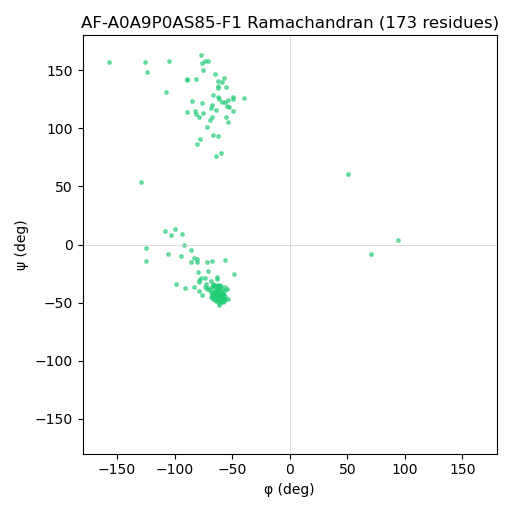505 1.00 97.56 83 LEU A CA 1
ATOM 678 C C . LEU A 1 83 ? 1.161 -0.091 5.112 1.00 97.56 83 LEU A C 1
ATOM 680 O O . LEU A 1 83 ? 0.603 0.579 5.980 1.00 97.56 83 LEU A O 1
ATOM 684 N N . ASP A 1 84 ? 2.376 0.199 4.652 1.00 96.75 84 ASP A N 1
ATOM 685 C CA . ASP A 1 84 ? 3.193 1.288 5.189 1.00 96.75 84 ASP A CA 1
ATOM 686 C C . ASP A 1 84 ? 2.576 2.661 4.896 1.00 96.75 84 ASP A C 1
ATOM 688 O O . ASP A 1 84 ? 2.629 3.559 5.742 1.00 96.75 84 ASP A O 1
ATOM 692 N N . GLY A 1 85 ? 1.948 2.807 3.726 1.00 97.12 85 GLY A N 1
ATOM 693 C CA . GLY A 1 85 ? 1.328 4.049 3.284 1.00 97.12 85 GLY A CA 1
ATOM 694 C C . GLY A 1 85 ? -0.114 4.269 3.755 1.00 97.12 85 GLY A C 1
ATOM 695 O O . GLY A 1 85 ? -0.651 5.349 3.503 1.00 97.12 85 GLY A O 1
ATOM 696 N N . LEU A 1 86 ? -0.754 3.312 4.442 1.00 97.94 86 LEU A N 1
ATOM 697 C CA . LEU A 1 86 ? -2.115 3.480 4.973 1.00 97.94 86 LEU A CA 1
ATOM 698 C C . LEU A 1 86 ? -2.197 4.615 6.005 1.00 97.94 86 LEU A C 1
ATOM 700 O O . LEU A 1 86 ? -1.396 4.702 6.939 1.00 97.94 86 LEU A O 1
ATOM 704 N N . ARG A 1 87 ? -3.232 5.454 5.873 1.00 96.31 87 ARG A N 1
ATOM 705 C CA . ARG A 1 87 ? -3.464 6.603 6.762 1.00 96.31 87 ARG A CA 1
ATOM 706 C C . ARG A 1 87 ? -4.034 6.193 8.121 1.00 96.31 87 ARG A C 1
ATOM 708 O O . ARG A 1 87 ? -3.640 6.742 9.148 1.00 96.31 87 ARG A O 1
ATOM 715 N N . ASP A 1 88 ? -4.999 5.274 8.132 1.00 95.19 88 ASP A N 1
ATOM 716 C CA . ASP A 1 88 ? -5.668 4.834 9.359 1.00 95.19 88 ASP A CA 1
ATOM 717 C C . ASP A 1 88 ? -4.832 3.773 10.086 1.00 95.19 88 ASP A C 1
ATOM 719 O O . ASP A 1 88 ? -4.632 2.662 9.593 1.00 95.19 88 ASP A O 1
ATOM 723 N N . ASN A 1 89 ? -4.350 4.114 11.284 1.00 95.06 89 ASN A N 1
ATOM 724 C CA . ASN A 1 89 ? -3.449 3.243 12.040 1.00 95.06 89 ASN A CA 1
ATOM 725 C C . ASN A 1 89 ? -4.134 1.944 12.497 1.00 95.06 89 ASN A C 1
ATOM 727 O O . ASN A 1 89 ? -3.497 0.895 12.522 1.00 95.06 89 ASN A O 1
ATOM 731 N N . GLU A 1 90 ? -5.430 1.998 12.819 1.00 94.88 90 GLU A N 1
ATOM 732 C CA . GLU A 1 90 ? -6.202 0.809 13.200 1.00 94.88 90 GLU A CA 1
ATOM 733 C C . GLU A 1 90 ? -6.322 -0.166 12.022 1.00 94.88 90 GLU A C 1
ATOM 735 O O . GLU A 1 90 ? -6.020 -1.349 12.177 1.00 94.88 90 GLU A O 1
ATOM 740 N N . THR A 1 91 ? -6.663 0.339 10.831 1.00 95.56 91 THR A N 1
ATOM 741 C CA . THR A 1 91 ? -6.702 -0.455 9.592 1.00 95.56 91 THR A CA 1
ATOM 742 C C . THR A 1 91 ? -5.331 -1.059 9.286 1.00 95.56 91 THR A C 1
ATOM 744 O O . THR A 1 91 ? -5.212 -2.266 9.079 1.00 95.56 91 THR A O 1
ATOM 747 N N . ARG A 1 92 ? -4.258 -0.261 9.353 1.00 96.75 92 ARG A N 1
ATOM 748 C CA . ARG A 1 92 ? -2.884 -0.748 9.146 1.00 96.75 92 ARG A CA 1
ATOM 749 C C . ARG A 1 92 ? -2.500 -1.863 10.121 1.00 96.75 92 ARG A C 1
ATOM 751 O O . ARG A 1 92 ? -1.887 -2.853 9.716 1.00 96.75 92 ARG A O 1
ATOM 758 N N . GLN A 1 93 ? -2.855 -1.724 11.398 1.00 96.62 93 GLN A N 1
ATOM 759 C CA . GLN A 1 93 ? -2.568 -2.736 12.412 1.00 96.62 93 GLN A CA 1
ATOM 760 C C . GLN A 1 93 ? -3.362 -4.023 12.159 1.00 96.62 93 GLN A C 1
ATOM 762 O O . GLN A 1 93 ? -2.789 -5.112 12.222 1.00 96.62 93 GLN A O 1
ATOM 767 N N . ALA A 1 94 ? -4.648 -3.907 11.818 1.00 95.69 94 ALA A N 1
ATOM 768 C CA . ALA A 1 94 ? -5.495 -5.048 11.483 1.00 95.69 94 ALA A CA 1
ATOM 769 C C . ALA A 1 94 ? -4.938 -5.837 10.289 1.00 95.69 94 ALA A C 1
ATOM 771 O O . ALA A 1 94 ? -4.818 -7.062 10.349 1.00 95.69 94 ALA A O 1
ATOM 772 N N . LEU A 1 95 ? -4.512 -5.143 9.233 1.00 96.88 95 LEU A N 1
ATOM 773 C CA . LEU A 1 95 ? -3.953 -5.796 8.053 1.00 96.88 95 LEU A CA 1
ATOM 774 C C . LEU A 1 95 ? -2.567 -6.403 8.303 1.00 96.88 95 LEU A C 1
ATOM 776 O O . LEU A 1 95 ? -2.290 -7.500 7.818 1.00 96.88 95 LEU A O 1
ATOM 780 N N . THR A 1 96 ? -1.716 -5.740 9.095 1.00 95.81 96 THR A N 1
ATOM 781 C CA . THR A 1 96 ? -0.415 -6.297 9.515 1.00 95.81 96 THR A 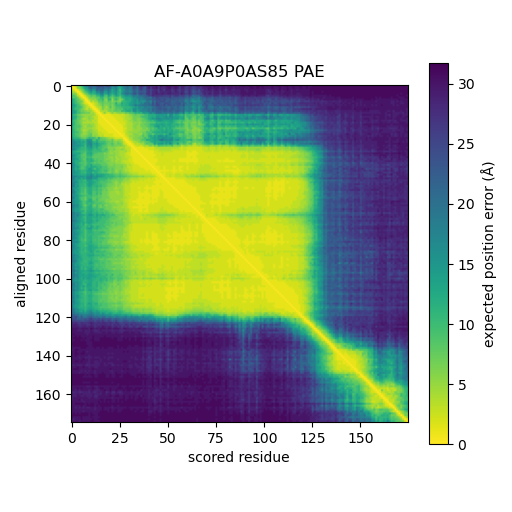CA 1
ATOM 782 C C . THR A 1 96 ? -0.588 -7.654 10.208 1.00 95.81 96 THR A C 1
ATOM 784 O O . THR A 1 96 ? 0.197 -8.578 9.987 1.00 95.81 96 THR A O 1
ATOM 787 N N . LEU A 1 97 ? -1.638 -7.801 11.022 1.00 95.50 97 LEU A N 1
ATOM 788 C CA . LEU A 1 97 ? -1.981 -9.067 11.674 1.00 95.50 97 LEU A CA 1
ATOM 789 C C . LEU A 1 97 ? -2.591 -10.084 10.701 1.00 95.50 97 LEU A C 1
ATOM 791 O O . LEU A 1 97 ? -2.307 -11.275 10.818 1.00 95.50 97 LEU A O 1
ATOM 795 N N . ALA A 1 98 ? -3.394 -9.626 9.739 1.00 95.56 98 ALA A N 1
ATOM 796 C CA . ALA A 1 98 ? -4.051 -10.485 8.756 1.00 95.56 98 ALA A CA 1
ATOM 797 C C . ALA A 1 98 ? -3.091 -11.094 7.720 1.00 95.56 98 ALA A C 1
ATOM 799 O O . ALA A 1 98 ? -3.418 -12.129 7.144 1.00 95.56 98 ALA A O 1
ATOM 800 N N . ARG A 1 99 ? -1.920 -10.477 7.496 1.00 94.75 99 ARG A N 1
ATOM 801 C CA . ARG A 1 99 ? -0.865 -10.948 6.574 1.00 94.75 99 ARG A CA 1
ATOM 802 C C . ARG A 1 99 ? -1.400 -11.287 5.170 1.00 94.75 99 ARG A C 1
ATOM 804 O O . ARG A 1 99 ? -1.293 -12.438 4.741 1.00 94.75 99 ARG A O 1
ATOM 811 N N . PRO A 1 100 ? -1.988 -10.309 4.457 1.00 96.19 100 PRO A N 1
ATOM 812 C CA . PRO A 1 100 ? -2.465 -10.528 3.096 1.00 96.19 100 PRO A CA 1
ATOM 813 C C . PRO A 1 100 ? -1.328 -10.977 2.166 1.00 96.19 100 PRO A C 1
ATOM 815 O O . PRO A 1 100 ? -0.203 -10.485 2.254 1.00 96.19 100 PRO A O 1
ATOM 818 N N . SER A 1 101 ? -1.637 -11.926 1.282 1.00 93.06 101 SER A N 1
ATOM 819 C CA . SER A 1 101 ? -0.698 -12.496 0.311 1.00 93.06 101 SER A CA 1
ATOM 820 C C . SER A 1 101 ? -0.544 -11.654 -0.950 1.00 93.06 101 SER A C 1
ATOM 822 O O . SER A 1 101 ? 0.551 -11.589 -1.507 1.00 93.06 101 SER A O 1
ATOM 824 N N . GLN A 1 102 ? -1.639 -11.048 -1.402 1.00 97.12 102 GLN A N 1
ATOM 825 C CA . GLN A 1 102 ? -1.715 -10.266 -2.633 1.00 97.12 102 GLN A CA 1
ATOM 826 C C . GLN A 1 102 ? -2.264 -8.875 -2.333 1.00 97.12 102 GLN A C 1
ATOM 828 O O . GLN A 1 102 ? -2.968 -8.676 -1.337 1.00 97.12 102 GLN A O 1
ATOM 833 N N . LEU A 1 103 ? -1.970 -7.911 -3.204 1.00 97.62 103 LEU A N 1
ATOM 834 C CA . LEU A 1 103 ? -2.445 -6.539 -3.027 1.00 97.62 103 LEU A CA 1
ATOM 835 C C . LEU A 1 103 ? -3.981 -6.457 -3.026 1.00 97.62 103 LEU A C 1
ATOM 837 O O . LEU A 1 103 ? -4.570 -5.767 -2.194 1.00 97.62 103 LEU A O 1
ATOM 841 N N . VAL A 1 104 ? -4.630 -7.237 -3.893 1.00 97.38 104 VAL A N 1
ATOM 842 C CA . VAL A 1 104 ? -6.096 -7.327 -3.972 1.00 97.38 104 VAL A CA 1
ATOM 843 C C . VAL A 1 104 ? -6.691 -7.866 -2.665 1.00 97.38 104 VAL A C 1
ATOM 845 O O . VAL A 1 104 ? -7.675 -7.319 -2.165 1.00 97.38 104 VAL A O 1
ATOM 848 N N . ASP A 1 105 ? -6.060 -8.879 -2.059 1.00 97.56 105 ASP A N 1
ATOM 849 C CA . ASP A 1 105 ? -6.478 -9.414 -0.756 1.00 97.56 105 ASP A CA 1
ATOM 850 C C . ASP A 1 105 ? -6.347 -8.357 0.348 1.00 97.56 105 ASP A C 1
ATOM 852 O O . ASP A 1 105 ? -7.180 -8.283 1.254 1.00 97.56 105 ASP A O 1
ATOM 856 N N . ALA A 1 106 ? -5.288 -7.541 0.297 1.00 98.00 106 ALA A N 1
ATOM 857 C CA . ALA A 1 106 ? -5.077 -6.459 1.250 1.00 98.00 106 ALA A CA 1
ATOM 858 C C . ALA A 1 106 ? -6.191 -5.408 1.145 1.00 98.00 106 ALA A C 1
ATOM 860 O O . ALA A 1 106 ? -6.750 -5.015 2.168 1.00 98.00 106 ALA A O 1
ATOM 861 N N . LEU A 1 107 ? -6.563 -5.008 -0.075 1.00 98.25 107 LEU A N 1
ATOM 862 C CA . LEU A 1 107 ? -7.662 -4.070 -0.305 1.00 98.25 107 LEU A CA 1
ATOM 863 C C . LEU A 1 107 ? -8.999 -4.620 0.200 1.00 98.25 107 LEU A C 1
ATOM 865 O O . LEU A 1 107 ? -9.703 -3.920 0.925 1.00 98.25 107 LEU A O 1
ATOM 869 N N . ALA A 1 108 ? -9.331 -5.871 -0.130 1.00 97.88 108 ALA A N 1
ATOM 870 C CA . ALA A 1 108 ? -10.571 -6.499 0.325 1.00 97.88 108 ALA A CA 1
ATOM 871 C C . ALA A 1 108 ? -10.679 -6.487 1.859 1.00 97.88 108 ALA A C 1
ATOM 873 O O . ALA A 1 108 ? -11.678 -6.030 2.413 1.00 97.88 108 ALA A O 1
ATOM 874 N N . ARG A 1 109 ? -9.605 -6.878 2.555 1.00 97.38 109 ARG A N 1
ATOM 875 C CA . ARG A 1 109 ? -9.550 -6.871 4.026 1.00 97.38 109 ARG A CA 1
ATOM 876 C C . ARG A 1 109 ? -9.618 -5.466 4.623 1.00 97.38 109 ARG A C 1
ATOM 878 O O . ARG A 1 109 ? -10.197 -5.295 5.692 1.00 97.38 109 ARG A O 1
ATOM 885 N N . ALA A 1 110 ? -9.027 -4.467 3.966 1.00 97.62 110 ALA A N 1
ATOM 886 C CA . ALA A 1 110 ? -9.133 -3.075 4.403 1.00 97.62 110 ALA A CA 1
ATOM 887 C C . ALA A 1 110 ? -10.580 -2.578 4.325 1.00 97.62 110 ALA A C 1
ATOM 889 O O . ALA A 1 110 ? -11.070 -1.993 5.287 1.00 97.62 110 ALA A O 1
ATOM 890 N N . LEU A 1 111 ? -11.278 -2.879 3.228 1.00 97.38 111 LEU A N 1
ATOM 891 C CA . LEU A 1 111 ? -12.686 -2.523 3.049 1.00 97.38 111 LEU A CA 1
ATOM 892 C C . LEU A 1 111 ? -13.594 -3.237 4.059 1.00 97.38 111 LEU A C 1
ATOM 894 O O . LEU A 1 111 ? -14.463 -2.608 4.661 1.00 97.38 111 LEU A O 1
ATOM 898 N N . GLU A 1 112 ? -13.367 -4.532 4.298 1.00 96.31 112 GLU A N 1
ATOM 899 C CA . GLU A 1 112 ? -14.074 -5.290 5.339 1.00 96.31 112 GLU A CA 1
ATOM 900 C C . GLU A 1 112 ? -13.874 -4.668 6.726 1.00 96.31 112 GLU A C 1
ATOM 902 O O . GLU A 1 112 ? -14.825 -4.535 7.501 1.00 96.31 112 GLU A O 1
ATOM 907 N N . PHE A 1 113 ? -12.643 -4.255 7.039 1.00 96.06 113 PHE A N 1
ATOM 908 C CA . PHE A 1 113 ? -12.325 -3.617 8.309 1.00 96.06 113 PHE A CA 1
ATOM 909 C C . PHE A 1 113 ? -12.976 -2.235 8.449 1.00 96.06 113 PHE A C 1
ATOM 911 O O . PHE A 1 113 ? -13.530 -1.943 9.509 1.00 96.06 113 PHE A O 1
ATOM 918 N N . GLU A 1 114 ? -12.949 -1.396 7.407 1.00 94.00 114 GLU A N 1
ATOM 919 C CA . GLU A 1 114 ? -13.626 -0.092 7.413 1.00 94.00 114 GLU A CA 1
ATOM 920 C C . GLU A 1 114 ? -15.132 -0.252 7.657 1.00 94.00 114 GLU A C 1
ATOM 922 O O . GLU A 1 114 ? -15.674 0.378 8.570 1.00 94.00 114 GLU A O 1
ATOM 927 N N . ALA A 1 115 ? -15.784 -1.179 6.949 1.00 94.19 115 ALA A N 1
ATOM 928 C CA . ALA A 1 115 ? -17.203 -1.476 7.136 1.00 94.19 115 ALA A CA 1
ATOM 929 C C . ALA A 1 115 ? -17.511 -1.991 8.557 1.00 94.19 115 ALA A C 1
ATOM 931 O O . ALA A 1 115 ? -18.453 -1.534 9.214 1.00 94.19 115 ALA A O 1
ATOM 932 N N . ALA A 1 116 ? -16.691 -2.910 9.081 1.00 93.56 116 ALA A N 1
ATOM 933 C CA . ALA A 1 116 ? -16.848 -3.425 10.441 1.00 93.56 116 ALA A CA 1
ATOM 934 C C . ALA A 1 116 ? -16.673 -2.314 11.491 1.00 93.56 116 ALA A C 1
ATOM 936 O O . ALA A 1 116 ? -17.465 -2.205 12.430 1.00 93.56 116 ALA A O 1
ATOM 937 N N . LYS A 1 117 ? -15.676 -1.445 11.315 1.00 91.88 117 LYS A N 1
ATOM 938 C CA . LYS A 1 117 ? -15.395 -0.307 12.197 1.00 91.88 117 LYS A CA 1
ATOM 939 C C . LYS A 1 117 ? -16.539 0.702 12.215 1.00 91.88 117 LYS A C 1
ATOM 941 O O . LYS A 1 117 ? -16.898 1.187 13.290 1.00 91.88 117 LYS A O 1
ATOM 946 N N . GLU A 1 118 ? -17.137 1.001 11.067 1.00 89.62 118 GLU A N 1
ATOM 947 C CA . GLU A 1 118 ? -18.323 1.858 10.975 1.00 89.62 118 GLU A CA 1
ATOM 948 C C . GLU A 1 118 ? -19.520 1.254 11.715 1.00 89.62 118 GLU A C 1
ATOM 950 O O . GLU A 1 118 ? -20.175 1.949 12.497 1.00 89.62 118 GLU A O 1
ATOM 955 N N . SER A 1 119 ? -19.738 -0.057 11.576 1.00 88.50 119 SER A N 1
ATOM 956 C CA . SER A 1 119 ? -20.804 -0.754 12.302 1.00 88.50 119 SER A CA 1
ATOM 957 C C . SER A 1 119 ? -20.593 -0.722 13.824 1.00 88.50 119 SER A C 1
ATOM 959 O O . SER A 1 119 ? -21.514 -0.397 14.573 1.00 88.50 119 SER A O 1
ATOM 961 N N . CYS A 1 120 ? -19.365 -0.932 14.306 1.00 83.06 120 CYS A N 1
ATOM 962 C CA . CYS A 1 120 ? -19.045 -0.908 15.735 1.00 83.06 120 CYS A CA 1
ATOM 963 C C . CYS A 1 120 ? -19.164 0.492 16.349 1.00 83.06 120 CYS A C 1
ATOM 965 O O . CYS A 1 120 ? -19.533 0.623 17.514 1.00 83.06 120 CYS A O 1
ATOM 967 N N . ARG A 1 121 ? -18.893 1.556 15.579 1.00 77.50 121 ARG A N 1
ATOM 968 C CA . ARG A 1 121 ? -19.091 2.943 16.039 1.00 77.50 121 ARG A CA 1
ATOM 969 C C . ARG A 1 121 ? -20.554 3.263 16.335 1.00 77.50 121 ARG A C 1
ATOM 971 O O . ARG A 1 121 ? -20.814 4.127 17.168 1.00 77.50 121 ARG A O 1
ATOM 978 N N . SER A 1 122 ? -21.483 2.579 15.669 1.00 69.06 122 SER A N 1
ATOM 979 C CA . SER A 1 122 ? -22.923 2.751 15.879 1.00 69.06 122 SER A CA 1
ATOM 980 C C . SER A 1 122 ? -23.462 1.992 17.100 1.00 69.06 122 SER A C 1
ATOM 982 O O . SER A 1 122 ? -24.576 2.266 17.545 1.00 69.06 122 SER A O 1
ATOM 984 N N . GLN A 1 123 ? -22.677 1.080 17.689 1.00 67.81 123 GLN A N 1
ATOM 985 C CA . GLN A 1 123 ? -23.073 0.377 18.907 1.00 67.81 123 GLN A CA 1
ATOM 986 C C . GLN A 1 123 ? -22.812 1.227 20.162 1.00 67.81 123 GLN A C 1
ATOM 988 O O . GLN A 1 123 ? -21.796 1.927 20.242 1.00 67.81 123 GLN A O 1
ATOM 993 N N . PRO A 1 124 ? -23.703 1.183 21.173 1.00 64.19 124 PRO A N 1
ATOM 994 C CA . PRO A 1 124 ? -23.498 1.914 22.414 1.00 64.19 124 PRO A CA 1
ATOM 995 C C . PRO A 1 124 ? -22.189 1.454 23.060 1.00 64.19 124 PRO A C 1
ATOM 997 O O . PRO A 1 124 ? -22.006 0.271 23.346 1.00 64.19 124 PRO A O 1
ATOM 1000 N N . ARG A 1 125 ? -21.272 2.401 23.296 1.00 64.75 125 ARG A N 1
ATOM 1001 C CA . ARG A 1 125 ? -20.038 2.145 24.045 1.00 64.75 125 ARG A CA 1
ATOM 1002 C C . ARG A 1 125 ? -20.427 1.554 25.397 1.00 64.75 125 ARG A C 1
ATOM 1004 O O . ARG A 1 125 ? -20.969 2.267 26.243 1.00 64.75 125 ARG A O 1
ATOM 1011 N N . ILE A 1 126 ? -20.149 0.268 25.612 1.00 60.88 126 ILE A N 1
ATOM 1012 C CA . ILE A 1 126 ? -20.170 -0.317 26.954 1.00 60.88 126 ILE A CA 1
ATOM 1013 C C . ILE A 1 126 ? -19.234 0.564 27.779 1.00 60.88 126 ILE A C 1
ATOM 1015 O O . ILE A 1 126 ? -18.077 0.752 27.393 1.00 60.88 126 ILE A O 1
ATOM 1019 N N . ARG A 1 127 ? -19.760 1.199 28.836 1.00 59.28 127 ARG A N 1
ATOM 1020 C CA . ARG A 1 127 ? -18.985 2.114 29.682 1.00 59.28 127 ARG A CA 1
ATOM 1021 C C . ARG A 1 127 ? -17.692 1.402 30.067 1.00 59.28 127 ARG A C 1
ATOM 1023 O O . ARG A 1 127 ? -17.743 0.388 30.761 1.00 59.28 127 ARG A O 1
ATOM 1030 N N . ARG A 1 128 ? -16.545 1.925 29.614 1.00 54.56 128 ARG A N 1
ATOM 1031 C CA . ARG A 1 128 ? -15.272 1.615 30.264 1.00 54.56 128 ARG A CA 1
ATOM 1032 C C . ARG A 1 128 ? -15.503 1.928 31.734 1.00 54.56 128 ARG A C 1
ATOM 1034 O O . ARG A 1 128 ? -15.847 3.061 32.063 1.00 54.56 128 ARG A O 1
ATOM 1041 N N . VAL A 1 129 ? -15.389 0.920 32.591 1.00 59.47 129 VAL A N 1
ATOM 1042 C CA . VAL A 1 129 ? -15.199 1.176 34.012 1.00 59.47 129 VAL A CA 1
ATOM 1043 C C . VAL A 1 129 ? -13.819 1.808 34.079 1.00 59.47 129 VAL A C 1
ATOM 1045 O O . VAL A 1 129 ? -12.808 1.117 34.010 1.00 59.47 129 VAL A O 1
ATOM 1048 N N . GLU A 1 130 ? -13.773 3.137 34.071 1.00 55.00 130 GLU A N 1
ATOM 1049 C CA . GLU A 1 130 ? -12.625 3.830 34.624 1.00 55.00 130 GLU A CA 1
ATOM 1050 C C . GLU A 1 130 ? -12.522 3.313 36.058 1.00 55.00 130 GLU A C 1
ATOM 1052 O O . GLU A 1 130 ? -13.507 3.338 36.804 1.00 55.00 130 GLU A O 1
ATOM 1057 N N . GLU A 1 131 ? -11.374 2.738 36.417 1.00 56.53 131 GLU A N 1
ATOM 1058 C CA . GLU A 1 131 ? -11.034 2.495 37.813 1.00 56.53 131 GLU A CA 1
ATOM 1059 C C . GLU A 1 131 ? -10.912 3.866 38.487 1.00 56.53 131 GLU A C 1
ATOM 1061 O O . GLU A 1 131 ? -9.827 4.390 38.729 1.00 56.53 131 GLU A O 1
ATOM 1066 N N . GLU A 1 132 ? -12.054 4.491 38.767 1.00 54.56 132 GLU A N 1
ATOM 1067 C CA . GLU A 1 132 ? -12.144 5.473 39.824 1.00 54.56 132 GLU A CA 1
ATOM 1068 C C . GLU A 1 132 ? -11.594 4.771 41.060 1.00 54.56 132 GLU A C 1
ATOM 1070 O O . GLU A 1 132 ? -12.051 3.678 41.414 1.00 54.56 132 GLU A O 1
ATOM 1075 N N . LYS A 1 133 ? -10.582 5.373 41.689 1.00 51.50 133 LYS A N 1
ATOM 1076 C CA . LYS A 1 133 ? -10.097 4.979 43.011 1.00 51.50 133 LYS A CA 1
ATOM 1077 C C . LYS A 1 133 ? -11.259 5.130 43.992 1.00 51.50 133 LYS A C 1
ATOM 1079 O O . LYS A 1 133 ? -11.368 6.143 44.675 1.00 51.50 133 LYS A O 1
ATOM 1084 N N . LYS A 1 134 ? -12.173 4.163 44.007 1.00 53.75 134 LYS A N 1
ATOM 1085 C CA . LYS A 1 134 ? -13.254 4.099 44.977 1.00 53.75 134 LYS A CA 1
ATOM 1086 C C . LYS A 1 134 ? -12.581 3.973 46.328 1.00 53.75 134 LYS A C 1
ATOM 1088 O O . LYS A 1 134 ? -11.731 3.100 46.510 1.00 53.75 134 LYS A O 1
ATOM 1093 N N . GLU A 1 135 ? -12.931 4.897 47.218 1.00 63.62 135 GLU A N 1
ATOM 1094 C CA . GLU A 1 135 ? -12.563 4.860 48.627 1.00 63.62 135 GLU A CA 1
ATOM 1095 C C . GLU A 1 135 ? -12.660 3.414 49.115 1.00 63.62 135 GLU A C 1
ATOM 1097 O O . GLU A 1 135 ? -13.675 2.748 48.870 1.00 63.62 135 GLU A O 1
ATOM 1102 N N . GLU A 1 136 ? -11.575 2.904 49.710 1.00 61.16 136 GLU A N 1
ATOM 1103 C CA . GLU A 1 136 ? -11.520 1.518 50.165 1.00 61.16 136 GLU A CA 1
ATOM 1104 C C . GLU A 1 136 ? -12.789 1.235 50.989 1.00 61.16 136 GLU A C 1
ATOM 1106 O O . GLU A 1 136 ? -13.105 1.988 51.917 1.00 61.16 136 GLU A O 1
ATOM 1111 N N . PRO A 1 137 ? -13.579 0.201 50.644 1.00 72.94 137 PRO A N 1
ATOM 1112 C CA . PRO A 1 137 ? -14.834 -0.058 51.329 1.00 72.94 137 PRO A CA 1
ATOM 1113 C C . PRO A 1 137 ? -14.569 -0.188 52.829 1.00 72.94 137 PRO A C 1
ATOM 1115 O O . PRO A 1 137 ? -13.635 -0.879 53.230 1.00 72.94 137 PRO A O 1
ATOM 1118 N N . ARG A 1 138 ? -15.412 0.436 53.666 1.00 70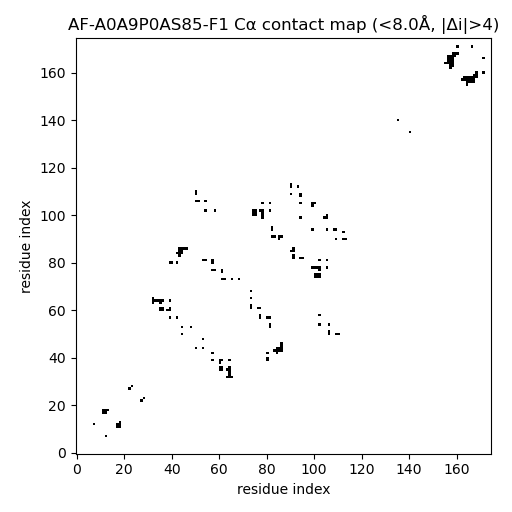.50 138 ARG A N 1
ATOM 1119 C CA . ARG A 1 138 ? -15.268 0.477 55.142 1.00 70.50 138 ARG A CA 1
ATOM 1120 C C . ARG A 1 138 ? -14.995 -0.891 55.781 1.00 70.50 138 ARG A C 1
ATOM 1122 O O . ARG A 1 138 ? -14.402 -0.972 56.850 1.00 70.50 138 ARG A O 1
ATOM 1129 N N . ILE A 1 139 ? -15.421 -1.962 55.115 1.00 75.81 139 ILE A N 1
ATOM 1130 C CA . ILE A 1 139 ? -15.169 -3.353 55.494 1.00 75.81 139 ILE A CA 1
ATOM 1131 C C . ILE A 1 139 ? -13.663 -3.677 55.466 1.00 75.81 139 ILE A C 1
ATOM 1133 O O . ILE A 1 139 ? -13.167 -4.298 56.397 1.00 75.81 139 ILE A O 1
ATOM 1137 N N . ILE A 1 140 ? -12.915 -3.227 54.456 1.00 77.62 140 ILE A N 1
ATOM 1138 C CA . ILE A 1 140 ? -11.461 -3.441 54.341 1.00 77.62 140 ILE A CA 1
ATOM 1139 C C . ILE A 1 140 ? -10.705 -2.655 55.422 1.00 77.62 140 ILE A C 1
ATOM 1141 O O . ILE A 1 140 ? -9.796 -3.198 56.051 1.00 77.62 140 ILE A O 1
ATOM 1145 N N . GLU A 1 141 ? -11.120 -1.418 55.699 1.00 78.00 141 GLU A N 1
ATOM 1146 C CA . GLU A 1 141 ? -10.592 -0.605 56.806 1.00 78.00 141 GLU A CA 1
ATOM 1147 C C . GLU A 1 141 ? -10.818 -1.302 58.163 1.00 78.00 141 GLU A C 1
ATOM 1149 O O . GLU A 1 141 ? -9.900 -1.433 58.978 1.00 78.00 141 GLU A O 1
ATOM 1154 N N . ALA A 1 142 ? -12.032 -1.820 58.385 1.00 80.75 142 ALA A N 1
ATOM 1155 C CA . ALA A 1 142 ? -12.385 -2.563 59.590 1.00 80.75 142 ALA A CA 1
ATOM 1156 C C . ALA A 1 142 ? -11.569 -3.859 59.727 1.00 80.75 142 ALA A C 1
ATOM 1158 O O . ALA A 1 142 ? -11.054 -4.142 60.807 1.00 80.75 142 ALA A O 1
ATOM 1159 N N . ILE A 1 143 ? -11.371 -4.604 58.633 1.00 83.06 143 ILE A N 1
ATOM 1160 C CA . ILE A 1 143 ? -10.528 -5.809 58.619 1.00 83.06 143 ILE A CA 1
ATOM 1161 C C . ILE A 1 143 ? -9.077 -5.461 58.979 1.00 83.06 143 ILE A C 1
ATOM 1163 O O . ILE A 1 143 ? -8.480 -6.153 59.802 1.00 83.06 143 ILE A O 1
ATOM 1167 N N . ARG A 1 144 ? -8.500 -4.375 58.436 1.00 82.31 144 ARG A N 1
ATOM 1168 C CA . ARG A 1 144 ? -7.137 -3.939 58.803 1.00 82.31 144 ARG A CA 1
ATOM 1169 C C . ARG A 1 144 ? -7.022 -3.568 60.280 1.00 82.31 144 ARG A C 1
ATOM 1171 O O . ARG A 1 144 ? -6.018 -3.919 60.897 1.00 82.31 144 ARG A O 1
ATOM 1178 N N . ARG A 1 145 ? -8.019 -2.882 60.850 1.00 81.88 145 ARG A N 1
ATOM 1179 C CA . ARG A 1 145 ? -8.044 -2.551 62.286 1.00 81.88 145 ARG A CA 1
ATOM 1180 C C . ARG A 1 145 ? -8.067 -3.803 63.152 1.00 81.88 145 ARG A C 1
ATOM 1182 O O . ARG A 1 145 ? -7.195 -3.952 64.001 1.00 81.88 145 ARG A O 1
ATOM 1189 N N . VAL A 1 146 ? -8.978 -4.732 62.864 1.00 83.38 146 VAL A N 1
ATOM 1190 C CA . VAL A 1 146 ? -9.078 -6.003 63.595 1.00 83.38 146 VAL A CA 1
ATOM 1191 C C . VAL A 1 146 ? -7.776 -6.796 63.478 1.00 83.38 146 VAL A C 1
ATOM 1193 O O . VAL A 1 146 ? -7.274 -7.289 64.483 1.00 83.38 146 VAL A O 1
ATOM 1196 N N . LEU A 1 147 ? -7.173 -6.873 62.288 1.00 81.12 147 LEU A N 1
ATOM 1197 C CA . LEU A 1 147 ? -5.876 -7.530 62.106 1.00 81.12 147 LEU A CA 1
ATOM 1198 C C . LEU A 1 147 ? -4.770 -6.842 62.914 1.00 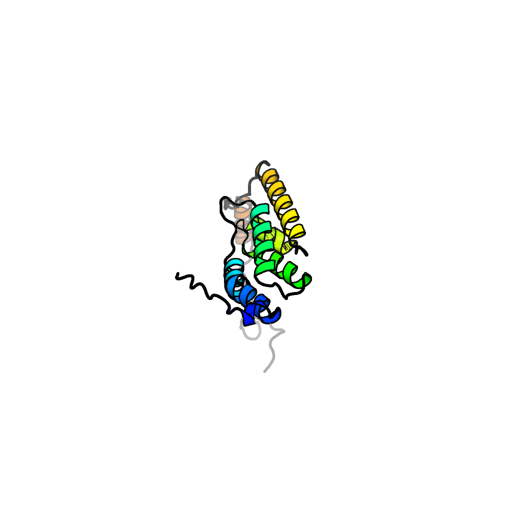81.12 147 LEU A C 1
ATOM 1200 O O . LEU A 1 147 ? -3.988 -7.523 63.562 1.00 81.12 147 LEU A O 1
ATOM 1204 N N . LYS A 1 148 ? -4.703 -5.509 62.933 1.00 78.00 148 LYS A N 1
ATOM 1205 C CA . LYS A 1 148 ? -3.678 -4.775 63.691 1.00 78.00 148 LYS A CA 1
ATOM 1206 C C . LYS A 1 148 ? -3.817 -4.961 65.204 1.00 78.00 148 LYS A C 1
ATOM 1208 O O . LYS A 1 148 ? -2.807 -5.016 65.894 1.00 78.00 148 LYS A O 1
ATOM 1213 N N . GLU A 1 149 ? -5.045 -5.064 65.700 1.00 76.75 149 GLU A N 1
ATOM 1214 C CA . GLU A 1 149 ? -5.342 -5.286 67.119 1.00 76.75 149 GLU A CA 1
ATOM 1215 C C . GLU A 1 149 ? -5.112 -6.743 67.550 1.00 76.75 149 GLU A C 1
ATOM 1217 O O . GLU A 1 149 ? -4.770 -6.990 68.702 1.00 76.75 149 GLU A O 1
ATOM 1222 N N . ASN A 1 150 ? -5.269 -7.704 66.631 1.00 71.06 150 ASN A N 1
ATOM 1223 C CA . ASN A 1 150 ? -5.185 -9.137 66.933 1.00 71.06 150 ASN A CA 1
ATOM 1224 C C . ASN A 1 150 ? -3.892 -9.813 66.447 1.00 71.06 150 ASN A C 1
ATOM 1226 O O . ASN A 1 150 ? -3.666 -10.981 66.770 1.00 71.06 150 ASN A O 1
ATOM 1230 N N . LEU A 1 151 ? -3.034 -9.134 65.675 1.00 72.88 151 LEU A N 1
ATOM 1231 C CA . LEU A 1 151 ? -1.733 -9.689 65.310 1.00 72.88 151 LEU A CA 1
ATOM 1232 C C . LEU A 1 151 ? -0.775 -9.587 66.507 1.00 72.88 151 LEU A C 1
ATOM 1234 O O . LEU A 1 151 ? -0.480 -8.477 66.953 1.00 72.88 151 LEU A O 1
ATOM 1238 N N . PRO A 1 152 ? -0.224 -10.712 66.998 1.00 66.25 152 PRO A N 1
ATOM 1239 C CA . PRO A 1 152 ? 0.818 -10.657 68.010 1.00 66.25 152 PRO A CA 1
ATOM 1240 C C . PRO A 1 152 ? 2.039 -9.928 67.438 1.00 66.25 152 PRO A C 1
ATOM 1242 O O . PRO A 1 152 ? 2.438 -10.178 66.296 1.00 66.25 152 PRO A O 1
ATOM 1245 N N . GLU A 1 153 ? 2.645 -9.036 68.230 1.00 65.38 153 GLU A N 1
ATOM 1246 C CA . GLU A 1 153 ? 3.909 -8.392 67.867 1.00 65.38 153 GLU A CA 1
ATOM 1247 C C . GLU A 1 153 ? 4.906 -9.464 67.414 1.00 65.38 153 GLU A C 1
ATOM 1249 O O . GLU A 1 153 ? 5.122 -10.462 68.113 1.00 65.38 153 GLU A O 1
ATOM 1254 N N . LYS A 1 154 ? 5.498 -9.287 66.223 1.00 62.62 154 LYS A N 1
ATOM 1255 C CA . LYS A 1 154 ? 6.528 -10.195 65.709 1.00 62.62 154 LYS A CA 1
ATOM 1256 C C . LYS A 1 154 ? 7.721 -10.148 66.661 1.00 62.62 154 LYS A C 1
ATOM 1258 O O . LYS A 1 154 ? 8.595 -9.299 66.524 1.00 62.62 154 LYS A O 1
ATOM 1263 N N . LYS A 1 155 ? 7.758 -11.064 67.631 1.00 63.56 155 LYS A N 1
ATOM 1264 C CA . LYS A 1 155 ? 8.917 -11.240 68.502 1.00 63.56 155 LYS A CA 1
ATOM 1265 C C . LYS A 1 155 ? 10.075 -11.684 67.625 1.00 63.56 155 LYS A C 1
ATOM 1267 O O . LYS A 1 155 ? 10.029 -12.747 67.013 1.00 63.56 155 LYS A O 1
ATOM 1272 N N . GLU A 1 156 ? 11.092 -10.841 67.555 1.00 66.06 156 GLU A N 1
ATOM 1273 C CA . GLU A 1 156 ? 12.367 -11.157 66.933 1.00 66.06 156 GLU A CA 1
ATOM 1274 C C . GLU A 1 156 ? 12.926 -12.444 67.552 1.00 66.06 156 GLU A C 1
ATOM 1276 O O . GLU A 1 156 ? 13.362 -12.473 68.707 1.00 66.06 156 GLU A O 1
ATOM 1281 N N . ILE A 1 157 ? 12.853 -13.542 66.796 1.00 70.12 157 ILE A N 1
ATOM 1282 C CA . ILE A 1 157 ? 13.320 -14.849 67.250 1.00 70.12 157 ILE A CA 1
ATOM 1283 C C . ILE A 1 157 ? 14.851 -14.786 67.328 1.00 70.12 157 ILE A C 1
ATOM 1285 O O . ILE A 1 157 ? 15.541 -14.748 66.305 1.00 70.12 157 ILE A O 1
ATOM 1289 N N . ARG A 1 158 ? 15.378 -14.746 68.557 1.00 74.94 158 ARG A N 1
ATOM 1290 C CA . ARG A 1 158 ? 16.813 -14.827 68.858 1.00 74.94 158 ARG A CA 1
ATOM 1291 C C . ARG A 1 158 ? 17.235 -16.281 69.038 1.00 74.94 158 ARG A C 1
ATOM 1293 O O . ARG A 1 158 ? 16.526 -17.079 69.652 1.00 74.94 158 ARG A O 1
ATOM 1300 N N . CYS A 1 159 ? 18.421 -16.619 68.547 1.00 77.44 159 CYS A N 1
ATOM 1301 C CA . CYS A 1 159 ? 19.019 -17.922 68.796 1.00 77.44 159 CYS A CA 1
ATOM 1302 C C . CYS A 1 159 ? 19.371 -18.078 70.284 1.00 77.44 159 CYS A C 1
ATOM 1304 O O . CYS A 1 159 ? 20.077 -17.250 70.852 1.00 77.44 159 CYS A O 1
ATOM 1306 N N . TRP A 1 160 ? 18.941 -19.177 70.904 1.00 73.31 160 TRP A N 1
ATOM 1307 C CA . TRP A 1 160 ? 19.114 -19.430 72.341 1.00 73.31 160 TRP A CA 1
ATOM 1308 C C . TRP A 1 160 ? 20.568 -19.738 72.725 1.00 73.31 160 TRP A C 1
ATOM 1310 O O . TRP A 1 160 ? 20.918 -19.696 73.899 1.00 73.31 160 TRP A O 1
ATOM 1320 N N . ARG A 1 161 ? 21.420 -20.045 71.737 1.00 69.94 161 ARG A N 1
ATOM 1321 C CA . ARG A 1 161 ? 22.833 -20.381 71.941 1.00 69.94 161 ARG A CA 1
ATOM 1322 C C . ARG A 1 161 ? 23.782 -19.209 71.686 1.00 69.94 161 ARG A C 1
ATOM 1324 O O . ARG A 1 161 ? 24.790 -19.111 72.370 1.00 69.94 161 ARG A O 1
ATOM 1331 N N . CYS A 1 162 ? 23.476 -18.319 70.736 1.00 77.38 162 CYS A N 1
ATOM 1332 C CA . CYS A 1 162 ? 24.369 -17.204 70.375 1.00 77.38 162 CYS A CA 1
ATOM 1333 C C . CYS A 1 162 ? 23.727 -15.808 70.448 1.00 77.38 162 CYS A C 1
ATOM 1335 O O . CYS A 1 162 ? 24.397 -14.817 70.172 1.00 77.38 162 CYS A O 1
ATOM 1337 N N . GLY A 1 163 ? 22.434 -15.707 70.760 1.00 71.62 163 GLY A N 1
ATOM 1338 C CA . GLY A 1 163 ? 21.705 -14.441 70.889 1.00 71.62 163 GLY A CA 1
ATOM 1339 C C . GLY A 1 163 ? 21.440 -13.686 69.580 1.00 71.62 163 GLY A C 1
ATOM 1340 O O . GLY A 1 163 ? 20.695 -12.707 69.594 1.00 71.62 163 GLY A O 1
ATOM 1341 N N . LYS A 1 164 ? 22.006 -14.121 68.444 1.00 75.31 164 LYS A N 1
ATOM 1342 C CA . LYS A 1 164 ? 21.836 -13.458 67.140 1.00 75.31 164 LYS A CA 1
ATOM 1343 C C . LYS A 1 164 ? 20.454 -13.728 66.539 1.00 75.31 164 LYS A C 1
ATOM 1345 O O . LYS A 1 164 ? 19.857 -14.783 66.759 1.00 75.31 164 LYS A O 1
ATOM 1350 N N . LEU A 1 165 ? 19.969 -12.760 65.766 1.00 75.50 165 LEU A N 1
ATOM 1351 C CA . LEU A 1 165 ? 18.699 -12.826 65.044 1.00 75.50 165 LEU A CA 1
ATOM 1352 C C . LEU A 1 165 ? 18.809 -13.705 63.788 1.00 75.50 165 LEU A C 1
ATOM 1354 O O . LEU A 1 165 ? 19.896 -13.893 63.241 1.00 75.50 165 LEU A O 1
ATOM 1358 N N . GLY A 1 166 ? 17.671 -14.231 63.329 1.00 71.38 166 GLY A N 1
ATOM 1359 C CA . GLY A 1 166 ? 17.549 -14.881 62.018 1.00 71.38 166 GLY A CA 1
ATOM 1360 C C . GLY A 1 166 ? 17.722 -16.401 61.999 1.00 71.38 166 GLY A C 1
ATOM 1361 O O . GLY A 1 166 ? 17.681 -16.985 60.921 1.00 71.38 166 GLY A O 1
ATOM 1362 N N . HIS A 1 167 ? 17.898 -17.059 63.150 1.00 71.56 167 HIS A N 1
ATOM 1363 C CA . HIS A 1 167 ? 17.970 -18.520 63.213 1.00 71.56 167 HIS A CA 1
ATOM 1364 C C . HIS A 1 167 ? 17.620 -19.086 64.601 1.00 71.56 167 HIS A C 1
ATOM 1366 O O . HIS A 1 167 ? 17.727 -18.396 65.616 1.00 71.56 167 HIS A O 1
ATOM 1372 N N . MET A 1 168 ? 17.203 -20.354 64.651 1.00 65.69 168 MET A N 1
ATOM 1373 C CA . MET A 1 168 ? 16.872 -21.076 65.889 1.00 65.69 168 MET A CA 1
ATOM 1374 C C . MET A 1 168 ? 17.995 -22.070 66.225 1.00 65.69 168 MET A C 1
ATOM 1376 O O . MET A 1 168 ? 18.756 -22.462 65.348 1.00 65.69 168 MET A O 1
ATOM 1380 N N . SER A 1 169 ? 18.134 -22.488 67.487 1.00 60.03 169 SER A N 1
ATOM 1381 C CA . SER A 1 169 ? 19.335 -23.185 68.004 1.00 60.03 169 SER A CA 1
ATOM 1382 C C . SER A 1 169 ? 19.759 -24.474 67.270 1.00 60.03 169 SER A C 1
ATOM 1384 O O . SER A 1 169 ? 20.868 -24.944 67.500 1.00 60.03 169 SER A O 1
ATOM 1386 N N . HIS A 1 170 ? 18.920 -25.054 66.409 1.00 60.69 170 HIS A N 1
ATOM 1387 C CA . HIS A 1 170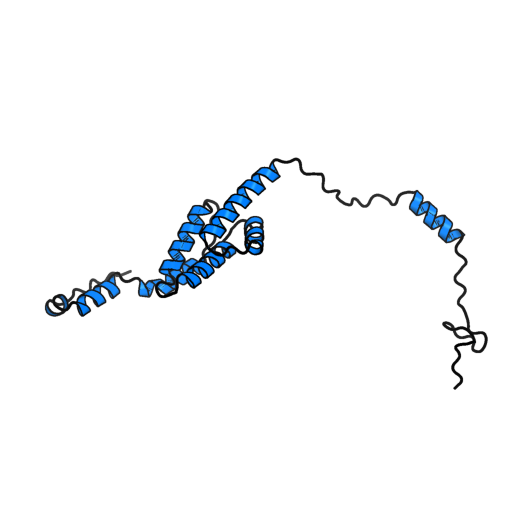 ? 19.258 -26.248 65.626 1.00 60.69 170 HIS A CA 1
ATOM 1388 C C . HIS A 1 170 ? 20.040 -25.961 64.338 1.00 60.69 170 HIS A C 1
ATOM 1390 O O . HIS A 1 170 ? 20.568 -26.890 63.737 1.00 60.69 170 HIS A O 1
ATOM 1396 N N . SER A 1 171 ? 20.141 -24.699 63.916 1.00 57.12 171 SER A N 1
ATOM 1397 C CA . SER A 1 171 ? 20.850 -24.308 62.692 1.00 57.12 171 SER A CA 1
ATOM 1398 C C . SER A 1 171 ? 22.166 -23.570 62.961 1.00 57.12 171 SER A C 1
ATOM 1400 O O . SER A 1 171 ? 22.745 -22.991 62.043 1.00 57.12 171 SER A O 1
ATOM 1402 N N . THR A 1 172 ? 22.654 -23.558 64.209 1.00 58.38 172 THR A N 1
ATOM 1403 C CA . THR A 1 172 ? 23.991 -23.036 64.527 1.00 58.38 172 THR A CA 1
ATOM 1404 C C . THR A 1 172 ? 25.052 -24.010 64.016 1.00 58.38 172 THR A C 1
ATOM 1406 O O . THR A 1 172 ? 25.311 -25.030 64.654 1.00 58.38 172 THR A O 1
ATOM 1409 N N . SER A 1 173 ? 25.667 -23.709 62.871 1.00 56.34 173 SER A N 1
ATOM 1410 C CA . SER A 1 173 ? 26.854 -24.427 62.394 1.00 56.34 173 SER A CA 1
ATOM 1411 C C . SER A 1 173 ? 2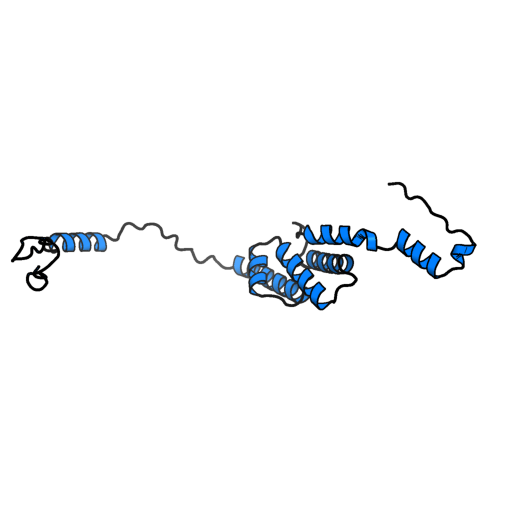8.031 -24.135 63.329 1.00 56.34 173 SER A C 1
ATOM 1413 O O . SER A 1 173 ? 28.407 -22.979 63.504 1.00 56.34 173 SER A O 1
ATOM 1415 N N . ASN A 1 174 ? 28.585 -25.177 63.949 1.00 54.84 174 ASN A N 1
ATOM 1416 C CA . ASN A 1 174 ? 29.670 -25.091 64.925 1.00 54.84 174 ASN A CA 1
ATOM 1417 C C . ASN A 1 174 ? 31.009 -24.895 64.188 1.00 54.84 174 ASN A C 1
ATOM 1419 O O . ASN A 1 174 ? 31.469 -25.816 63.509 1.00 54.84 174 ASN A O 1
ATOM 1423 N N . ARG A 1 175 ? 31.614 -23.709 64.286 1.00 40.56 175 ARG A N 1
ATOM 1424 C CA . ARG A 1 175 ? 33.003 -23.465 63.885 1.00 40.56 175 ARG A CA 1
ATOM 1425 C C . ARG A 1 175 ? 33.632 -22.397 64.761 1.00 40.56 175 ARG A C 1
ATOM 1427 O O . ARG A 1 175 ? 32.915 -21.421 65.073 1.00 40.56 175 ARG A O 1
#

Organism: Brassicogethes aeneus (NCBI:txid1431903)

Secondary structure (DSSP, 8-state):
------PPPHHHHS-HHHHHHHHHHHH--GGGHHHHHHHHHT----TT--HHHHHHHHHHHHHHH-TTS-HHHHHHHHHHHHHHH-S-HHHHHHHHHH--SSHHHHHHHHHHHHHHHHHHHTS--------------HHHHHHHHHHHHHSPP----B-TTT--BS--GGG----

Mean predicted aligned error: 16.15 Å

Nearest PDB structures (foldseek):
  7r24-assembly1_A  TM=6.602E-01  e=1.201E-01  Rattus norvegicus

Radius of gyration: 36.81 Å; Cα contacts (8 Å, |Δi|>4): 116; chains: 1; bounding box: 56×48×115 Å

pLDDT: mean 82.76, std 15.64, range [35.81, 98.44]

Foldseek 3Di:
DDPDDDDDDPVLVPDPVSVVVVCCVNPNCPVVLVVLVVCLVPAAADPPHDLVNSLVVLLVSLCSNCVPDDPQVSQVSSLVSSLVRYPDPVLSVQLVVVVDRGSVSSSVSSVVVVVVVVVVVPDPPPDDPPPPVPDDPVVVVVVVVVCVVPPDDPPQDAAPPPRDGDDYVVPPDDD

Sequence (175 aa):
MQRTSCRLSPNEQEDYEALVKHLELRYGQTHLEHVYHSQLKNRCQKSNETLQEFEADIARLVRLAYPATPTTVMERLAVQAFLDGLRDNETRQALTLARPSQLVDALARALEFEAAKESCRSQPRIRRVEEEKKEEPRIIEAIRRVLKENLPEKKEIRCWRCGKLGHMSHSTSNR

Solvent-accessible surface area (backbone atoms only — not comparable to full-atom values): 10597 Å² total; per-residue (Å²): 134,87,82,77,81,83,75,77,53,77,74,45,66,74,33,67,67,55,42,53,53,52,46,40,74,75,69,44,58,73,86,42,21,67,54,28,44,52,50,47,74,69,42,57,50,52,96,92,53,51,73,65,61,43,50,54,49,44,54,51,30,43,52,56,37,40,72,90,54,58,66,76,57,47,30,49,53,33,36,50,43,49,50,73,17,46,69,53,64,66,59,33,52,53,47,67,73,65,60,57,77,38,45,70,54,41,51,53,53,48,52,53,47,53,54,51,52,57,57,56,68,73,46,83,78,75,75,75,77,70,83,66,85,66,74,77,55,69,65,59,57,49,50,52,49,54,47,65,76,66,52,75,78,84,72,80,58,50,14,86,81,76,66,46,73,87,47,53,68,89,72,67,80,88,126